Protein AF-A0A2K2DD08-F1 (afdb_monomer)

Secondary structure (DSSP, 8-state):
--EEEEE-S-TTSHHHHHHHHHHHHHH--SEEEEE---S-HHHHHTHHHHHT--EEEEEE-SSSS-EEEEEE-TT-----------

Sequence (86 aa):
MTILCWNCRGIGQPQTVQELVRLVHAQKPKIVFLSETRQRKEVVENLRWRLGLKNVITFSGEGKGGRLALFWDKGIEVHICLWGTV

Foldseek 3Di:
DDEAEDAQLACPDPVSLVVVLVVCVVVVHQKYKYFQNLDDPVVVQVSCVSSVQNDKDWDDDPDRGGIMMMGGHPPDDDDDDDDDDD

Mean predicted aligned error: 4.85 Å

Radius of gyration: 12.87 Å; Cα contacts (8 Å, |Δi|>4): 142; chains: 1; bounding box: 31×37×31 Å

InterPro domains:
  IPR036691 Endonuclease/exonuclease/phosphatase superfamily [G3DSA:3.60.10.10] (1-85)
  IPR036691 Endonuclease/exonuclease/phosphatase superfamily [SSF56219] (1-83)

Solvent-accessible surface area (backbone atoms only — not comparable to full-atom values): 5142 Å² total; per-residue (Å²): 140,47,74,45,79,42,80,53,81,39,52,79,44,71,66,57,47,51,51,51,36,50,50,40,69,73,68,60,47,50,31,40,40,37,32,31,32,65,59,59,66,68,67,60,56,58,42,28,74,71,61,71,19,76,40,69,51,74,45,76,49,88,72,82,66,40,26,36,37,41,33,26,32,85,94,57,88,82,85,86,80,84,83,84,86,131

pLDDT: mean 88.45, std 11.74, range [43.97, 97.38]

Nearest PDB structures (foldseek):
  2v0r-assembly2_B  TM=7.999E-01  e=9.347E-05  Homo sapiens
  2voa-assembly1_B  TM=7.442E-01  e=1.569E-03  Archaeoglobus fulgidus
  3w2y-assembly2_D  TM=7.009E-01  e=3.581E-03  Methanothermobacter thermautotrophicus str. Delta H
  3g0r-assembly1_A  TM=7.073E-01  e=5.796E-03  Methanothermobacter thermautotrophicus str. Delta H
  2jc5-assembly1_A  TM=7.289E-01  e=1.077E-02  Neisseria meningitidis

Structure (mmCIF, N/CA/C/O backbone):
data_AF-A0A2K2DD08-F1
#
_entry.id   AF-A0A2K2DD08-F1
#
loop_
_atom_site.group_PDB
_atom_site.id
_atom_site.type_symbol
_atom_site.label_atom_id
_atom_site.label_alt_id
_atom_site.label_comp_id
_atom_site.label_asym_id
_atom_site.label_entity_id
_atom_site.label_seq_id
_atom_site.pdbx_PDB_ins_code
_atom_site.Cartn_x
_atom_site.Cartn_y
_atom_site.Cartn_z
_atom_site.occupancy
_atom_site.B_iso_or_equiv
_atom_site.auth_seq_id
_atom_site.auth_comp_id
_atom_site.auth_asym_id
_atom_site.auth_atom_id
_atom_site.pdbx_PDB_model_num
ATOM 1 N N . MET A 1 1 ? -11.862 -8.555 8.117 1.00 74.50 1 MET A N 1
ATOM 2 C CA . MET A 1 1 ? -10.567 -8.221 7.486 1.00 74.50 1 MET A CA 1
ATOM 3 C C . MET A 1 1 ? -10.789 -8.159 5.986 1.00 74.50 1 MET A C 1
ATOM 5 O O . MET A 1 1 ? -11.339 -9.115 5.460 1.00 74.50 1 MET A O 1
ATOM 9 N N . THR A 1 2 ? -10.429 -7.069 5.313 1.00 89.56 2 THR A N 1
ATOM 10 C CA . THR A 1 2 ? -10.572 -6.938 3.853 1.00 89.56 2 THR A CA 1
ATOM 11 C C . THR A 1 2 ? -9.201 -6.809 3.198 1.00 89.56 2 THR A C 1
ATOM 13 O O . THR A 1 2 ? -8.313 -6.121 3.715 1.00 89.56 2 THR A O 1
ATOM 16 N N . ILE A 1 3 ? -9.042 -7.502 2.071 1.00 95.56 3 ILE A N 1
ATOM 17 C CA . ILE A 1 3 ? -7.834 -7.510 1.247 1.00 95.56 3 ILE A CA 1
ATOM 18 C C . ILE A 1 3 ? -8.221 -6.967 -0.126 1.00 95.56 3 ILE A C 1
ATOM 20 O O . ILE A 1 3 ? -9.188 -7.437 -0.723 1.00 95.56 3 ILE A O 1
ATOM 24 N N . LEU A 1 4 ? -7.476 -5.979 -0.615 1.00 96.69 4 LEU A N 1
ATOM 25 C CA . LEU A 1 4 ? -7.624 -5.457 -1.971 1.00 96.69 4 LEU A CA 1
ATOM 26 C C . LEU A 1 4 ? -6.500 -6.018 -2.840 1.00 96.69 4 LEU A C 1
ATOM 28 O O . LEU A 1 4 ? -5.333 -5.771 -2.552 1.00 96.69 4 LEU A O 1
ATOM 32 N N . CYS A 1 5 ? -6.842 -6.719 -3.916 1.00 96.12 5 CYS A N 1
ATOM 33 C CA . CYS A 1 5 ? -5.879 -7.195 -4.906 1.00 96.12 5 CYS A CA 1
ATOM 34 C C . CYS A 1 5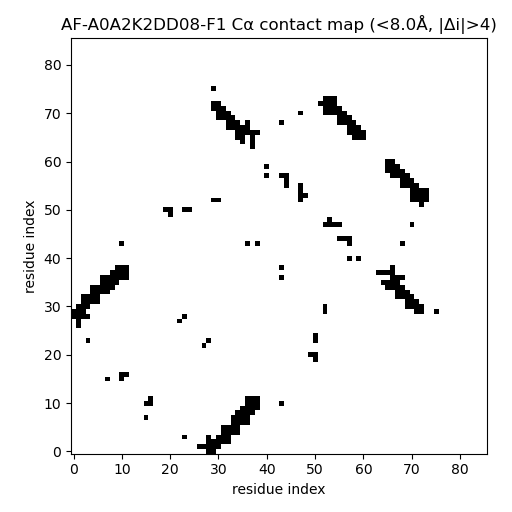 ? -6.119 -6.470 -6.229 1.00 96.12 5 CYS A C 1
ATOM 36 O O . CYS A 1 5 ? -7.226 -6.527 -6.763 1.00 96.12 5 CYS A O 1
ATOM 38 N N . TRP A 1 6 ? -5.097 -5.810 -6.771 1.00 94.69 6 TRP A N 1
ATOM 39 C CA . TRP A 1 6 ? -5.206 -5.075 -8.029 1.00 94.69 6 TRP A CA 1
ATOM 40 C C . TRP A 1 6 ? -4.012 -5.349 -8.950 1.00 94.69 6 TRP A C 1
ATOM 42 O O . TRP A 1 6 ? -2.867 -5.028 -8.644 1.00 94.69 6 TRP A O 1
ATOM 52 N N . ASN A 1 7 ? -4.294 -5.900 -10.131 1.00 92.25 7 ASN A N 1
ATOM 53 C CA . ASN A 1 7 ? -3.378 -5.832 -11.264 1.00 92.25 7 ASN A CA 1
ATOM 54 C C . ASN A 1 7 ? -3.351 -4.424 -11.889 1.00 92.25 7 A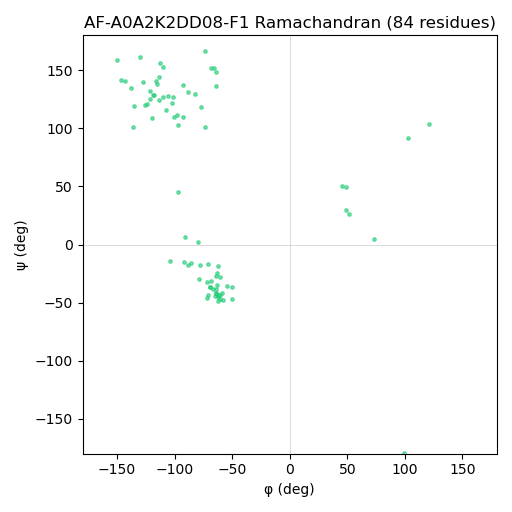SN A C 1
ATOM 56 O O . ASN A 1 7 ? -4.243 -4.064 -12.660 1.00 92.25 7 ASN A O 1
ATOM 60 N N . CYS A 1 8 ? -2.321 -3.640 -11.567 1.00 89.69 8 CYS A N 1
ATOM 61 C CA . CYS A 1 8 ? -2.198 -2.243 -11.980 1.00 89.69 8 CYS A CA 1
ATOM 62 C C . CYS A 1 8 ? -1.900 -2.073 -13.472 1.00 89.69 8 CYS A C 1
ATOM 64 O O . CYS A 1 8 ? -2.262 -1.053 -14.050 1.00 89.69 8 CYS A O 1
ATOM 66 N N . ARG A 1 9 ? -1.166 -3.019 -14.079 1.00 88.69 9 ARG A N 1
ATOM 67 C CA . ARG A 1 9 ? -0.606 -2.908 -15.445 1.00 88.69 9 ARG A CA 1
ATOM 68 C C . ARG A 1 9 ? 0.199 -1.619 -15.697 1.00 88.69 9 ARG A C 1
ATOM 70 O O . ARG A 1 9 ? 0.354 -1.186 -16.839 1.00 88.69 9 ARG A O 1
ATOM 77 N N . GLY A 1 10 ? 0.766 -1.040 -14.640 1.00 87.94 10 GLY A N 1
ATOM 78 C CA . GLY A 1 10 ? 1.496 0.226 -14.651 1.00 87.94 10 GLY A CA 1
ATOM 79 C C . GLY A 1 10 ? 0.889 1.277 -13.725 1.00 87.94 10 GLY A C 1
ATOM 80 O O . GLY A 1 10 ? -0.065 1.952 -14.082 1.00 87.94 10 GLY A O 1
ATOM 81 N N . ILE A 1 11 ? 1.509 1.499 -12.563 1.00 89.12 11 ILE A N 1
ATOM 82 C CA . ILE A 1 11 ? 1.037 2.482 -11.570 1.00 89.12 11 ILE A CA 1
ATOM 83 C C . ILE A 1 11 ? 1.636 3.891 -11.746 1.00 89.12 11 ILE A C 1
ATOM 85 O O . ILE A 1 11 ? 1.456 4.768 -10.909 1.00 89.12 11 ILE A O 1
ATOM 89 N N . GLY A 1 12 ? 2.389 4.125 -12.824 1.00 85.19 12 GLY A N 1
ATOM 90 C CA . GLY A 1 12 ? 3.096 5.395 -13.037 1.00 85.19 12 GLY A CA 1
ATOM 91 C C . GLY A 1 12 ? 2.188 6.582 -13.362 1.00 85.19 12 GLY A C 1
ATOM 92 O O . GLY A 1 12 ? 2.623 7.725 -13.260 1.00 85.19 12 GLY A O 1
ATOM 93 N N . GLN A 1 13 ? 0.940 6.330 -13.760 1.00 89.88 13 GLN A N 1
ATOM 94 C CA . GLN A 1 13 ? 0.011 7.388 -14.135 1.00 89.88 13 GLN A CA 1
ATOM 95 C C . GLN A 1 13 ? -0.649 7.999 -12.887 1.00 89.88 13 GLN A C 1
ATOM 97 O O . GLN A 1 13 ? -1.220 7.259 -12.080 1.00 89.88 13 GLN A O 1
ATOM 102 N N . PRO A 1 14 ? -0.645 9.339 -12.724 1.00 91.19 14 PRO A N 1
ATOM 103 C CA . PRO A 1 14 ? -1.255 9.999 -11.567 1.00 91.19 14 PRO A CA 1
ATOM 104 C C . PRO A 1 14 ? -2.726 9.631 -11.336 1.00 91.19 14 PRO A C 1
ATOM 106 O O . PRO A 1 14 ? -3.141 9.496 -10.184 1.00 91.19 14 PRO A O 1
ATOM 109 N N . GLN A 1 15 ? -3.487 9.423 -12.418 1.00 92.88 15 GLN A N 1
ATOM 110 C CA . GLN A 1 15 ? -4.891 9.005 -12.373 1.00 92.88 15 GLN A CA 1
ATOM 111 C C . GLN A 1 15 ? -5.050 7.624 -11.723 1.00 92.88 15 GLN A C 1
ATOM 113 O O . GLN A 1 15 ? -5.804 7.491 -10.764 1.00 92.88 15 GLN A O 1
ATOM 118 N N . THR A 1 16 ? -4.257 6.633 -12.143 1.00 92.31 16 THR A N 1
ATOM 119 C CA . THR A 1 16 ? -4.258 5.283 -11.554 1.00 92.31 16 THR A CA 1
ATOM 120 C C . THR A 1 16 ? -3.938 5.321 -10.063 1.00 92.31 16 THR A C 1
ATOM 122 O O . THR A 1 16 ? -4.585 4.652 -9.258 1.00 92.31 16 THR A O 1
ATOM 125 N N . VAL A 1 17 ? -2.969 6.149 -9.652 1.00 93.94 17 VAL A N 1
ATOM 126 C CA . VAL A 1 17 ? -2.660 6.293 -8.224 1.00 93.94 17 VAL A CA 1
ATOM 127 C C . VAL A 1 17 ? -3.817 6.955 -7.470 1.00 93.94 17 VAL A C 1
ATOM 129 O O . VAL A 1 17 ? -4.111 6.580 -6.337 1.00 93.94 17 VAL A O 1
ATOM 132 N N . GLN A 1 18 ? -4.484 7.944 -8.067 1.00 95.44 18 GLN A N 1
ATOM 133 C CA . GLN A 1 18 ? -5.643 8.588 -7.452 1.00 95.44 18 GLN A CA 1
ATOM 134 C C . GLN A 1 18 ? -6.807 7.610 -7.264 1.00 95.44 18 GLN A C 1
ATOM 136 O O . GLN A 1 18 ? -7.432 7.614 -6.204 1.00 95.44 18 GLN A O 1
ATOM 141 N N . GLU A 1 19 ? -7.075 6.756 -8.248 1.00 95.56 19 GLU A N 1
ATOM 142 C CA . GLU A 1 19 ? -8.082 5.697 -8.150 1.00 95.56 19 GLU A CA 1
ATOM 143 C C . GLU A 1 19 ? -7.740 4.691 -7.050 1.00 95.56 19 GLU A C 1
ATOM 145 O O . GLU A 1 19 ? -8.599 4.377 -6.228 1.00 95.56 19 GLU A O 1
ATOM 150 N N . LEU A 1 20 ? -6.476 4.265 -6.950 1.00 95.94 20 LEU A N 1
ATOM 151 C CA . LEU A 1 20 ? -6.018 3.398 -5.860 1.00 95.94 20 LEU A CA 1
ATOM 152 C C . LEU A 1 20 ? -6.252 4.023 -4.489 1.00 95.94 20 LEU A C 1
ATOM 154 O O . LEU A 1 20 ? -6.811 3.372 -3.609 1.00 95.94 20 LEU A O 1
ATOM 158 N N . VAL A 1 21 ? -5.884 5.291 -4.310 1.00 96.44 21 VAL A N 1
ATOM 159 C CA . VAL A 1 21 ? -6.121 5.998 -3.045 1.00 96.44 21 VAL A CA 1
ATOM 160 C C . VAL A 1 21 ? -7.617 6.073 -2.733 1.00 96.44 21 VAL A C 1
ATOM 162 O O . VAL A 1 21 ? -8.017 5.806 -1.603 1.00 96.44 21 VAL A O 1
ATOM 165 N N . ARG A 1 22 ? -8.460 6.379 -3.729 1.00 96.75 22 ARG A N 1
ATOM 166 C CA . ARG A 1 22 ? -9.921 6.414 -3.556 1.00 96.75 22 ARG A CA 1
ATOM 167 C C . ARG A 1 22 ? -10.475 5.058 -3.127 1.00 96.75 22 ARG A C 1
ATOM 169 O O . ARG A 1 22 ? -11.248 5.010 -2.173 1.00 96.75 22 ARG A O 1
ATOM 176 N N . LEU A 1 23 ? -10.063 3.970 -3.779 1.00 95.62 23 LEU A N 1
ATOM 177 C CA . LEU A 1 23 ? -10.500 2.616 -3.427 1.00 95.62 23 LEU A CA 1
ATOM 178 C C . LEU A 1 23 ? -10.069 2.233 -2.011 1.00 95.62 23 LEU A C 1
ATOM 180 O O . LEU A 1 23 ? -10.884 1.731 -1.238 1.00 95.62 23 LEU A O 1
ATOM 184 N N . VAL A 1 24 ? -8.817 2.516 -1.643 1.00 96.25 24 VAL A N 1
ATOM 185 C CA . VAL A 1 24 ? -8.306 2.229 -0.297 1.00 96.25 24 VAL A CA 1
ATOM 186 C C . VAL A 1 24 ? -9.045 3.049 0.761 1.00 96.25 24 VAL A C 1
ATOM 188 O O . VAL A 1 24 ? -9.430 2.505 1.790 1.00 96.25 24 VAL A O 1
ATOM 191 N N . HIS A 1 25 ? -9.332 4.326 0.513 1.00 95.25 25 HIS A N 1
ATOM 192 C CA . HIS A 1 25 ? -10.084 5.149 1.464 1.00 95.25 25 HIS A CA 1
ATOM 193 C C . HIS A 1 25 ? -11.555 4.728 1.591 1.00 95.25 25 HIS A C 1
ATOM 195 O O . HIS A 1 25 ? -12.104 4.771 2.693 1.00 95.25 25 HIS A O 1
ATOM 201 N N . ALA A 1 26 ? -12.187 4.305 0.492 1.00 96.00 26 ALA A N 1
ATOM 202 C CA . ALA A 1 26 ? -13.581 3.869 0.486 1.00 96.00 26 ALA A CA 1
ATOM 203 C C . ALA A 1 26 ? -13.768 2.512 1.180 1.00 96.00 26 ALA A C 1
ATOM 205 O O . ALA A 1 26 ? -14.668 2.355 1.999 1.00 96.00 26 ALA A O 1
ATOM 206 N N . GLN A 1 27 ? -12.907 1.540 0.870 1.00 95.12 27 GLN A N 1
ATOM 207 C CA . GLN A 1 27 ? -13.036 0.161 1.357 1.00 95.12 27 GLN A CA 1
ATOM 208 C C . GLN A 1 27 ? -12.273 -0.098 2.663 1.00 95.12 27 GLN A C 1
ATOM 210 O O . GLN A 1 27 ? -12.493 -1.118 3.314 1.00 95.12 27 GLN A O 1
ATOM 215 N N . LYS A 1 28 ? -11.357 0.806 3.039 1.00 95.19 28 LYS A N 1
ATOM 216 C CA . LYS A 1 28 ? -10.481 0.710 4.218 1.00 95.19 28 LYS A CA 1
ATOM 217 C C . LYS A 1 28 ? -9.830 -0.681 4.379 1.00 95.19 28 LYS A C 1
ATOM 219 O O . LYS A 1 28 ? -9.912 -1.261 5.467 1.00 95.19 28 LYS A O 1
ATOM 224 N N . PRO A 1 29 ? -9.204 -1.246 3.323 1.00 96.62 29 PRO A N 1
ATOM 225 C CA . PRO A 1 29 ? -8.565 -2.548 3.412 1.00 96.62 29 PRO A CA 1
ATOM 226 C C . PRO A 1 29 ? -7.391 -2.511 4.389 1.00 96.62 29 PRO A C 1
ATOM 228 O O . PRO A 1 29 ? -6.702 -1.501 4.524 1.00 96.62 29 PRO A O 1
ATOM 231 N N . LYS A 1 30 ? -7.146 -3.640 5.058 1.00 96.06 30 LYS A N 1
ATOM 232 C CA . LYS A 1 30 ? -5.988 -3.800 5.953 1.00 96.06 30 LYS A CA 1
ATOM 233 C C . LYS A 1 30 ? -4.747 -4.302 5.224 1.00 96.06 30 LYS A C 1
ATOM 235 O O . LYS A 1 30 ? -3.643 -4.155 5.743 1.00 96.06 30 LYS A O 1
ATOM 240 N N . ILE A 1 31 ? -4.939 -4.863 4.031 1.00 96.69 31 ILE A N 1
ATOM 241 C CA . ILE A 1 31 ? -3.890 -5.378 3.154 1.00 96.69 31 ILE A CA 1
ATOM 242 C C . ILE A 1 31 ? -4.218 -4.969 1.713 1.00 96.69 31 ILE A C 1
ATOM 244 O O . ILE A 1 31 ? -5.360 -5.115 1.271 1.00 96.69 31 ILE A O 1
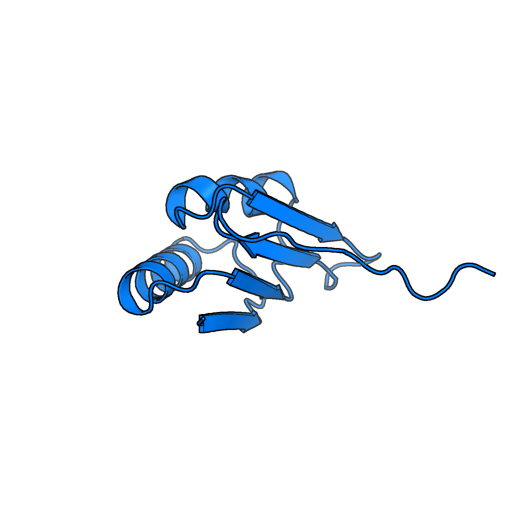ATOM 248 N N . VAL A 1 32 ? -3.224 -4.473 0.979 1.00 97.38 32 VAL A N 1
ATOM 249 C CA . VAL A 1 32 ? -3.325 -4.138 -0.447 1.00 97.38 32 VAL A CA 1
ATOM 250 C C . VAL A 1 32 ? -2.214 -4.855 -1.201 1.00 97.38 32 VAL A C 1
ATOM 252 O O . VAL A 1 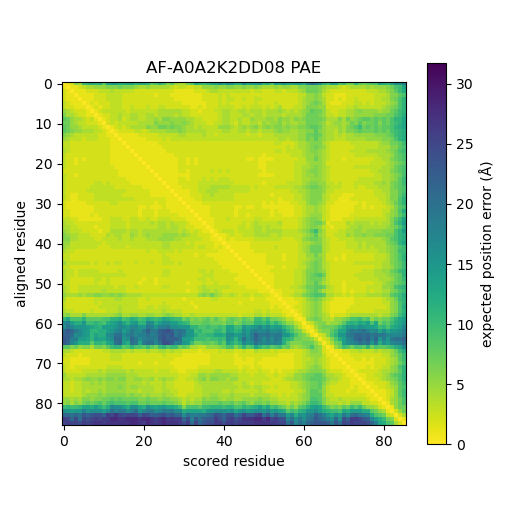32 ? -1.037 -4.622 -0.945 1.00 97.38 32 VAL A O 1
ATOM 255 N N . PHE A 1 33 ? -2.585 -5.703 -2.150 1.00 96.19 33 PHE A N 1
ATOM 256 C CA . PHE A 1 33 ? -1.679 -6.372 -3.069 1.00 96.19 33 PHE A CA 1
ATOM 257 C C . PHE A 1 33 ? -1.777 -5.739 -4.456 1.00 96.19 33 PHE A C 1
ATOM 259 O O . PHE A 1 33 ? -2.865 -5.632 -5.023 1.00 96.19 33 PHE A O 1
ATOM 266 N N . LEU A 1 34 ? -0.635 -5.346 -5.012 1.00 94.94 34 LEU A N 1
ATOM 267 C CA . LEU A 1 34 ? -0.510 -4.781 -6.347 1.00 94.94 34 LEU A CA 1
ATOM 268 C C . LEU A 1 34 ? 0.361 -5.687 -7.215 1.00 94.94 34 LEU A C 1
ATOM 270 O O . LEU A 1 34 ? 1.493 -5.999 -6.839 1.00 94.94 34 LEU A O 1
ATOM 274 N N . SER A 1 35 ? -0.128 -6.049 -8.400 1.00 92.56 35 SER A N 1
ATOM 275 C CA . SER A 1 35 ? 0.652 -6.764 -9.415 1.00 92.56 35 SER A CA 1
ATOM 276 C C . SER A 1 35 ? 0.905 -5.907 -10.652 1.00 92.56 35 SER A C 1
ATOM 278 O O . SER A 1 35 ? 0.176 -4.955 -10.929 1.00 92.56 35 SER A O 1
ATOM 280 N N . GLU A 1 36 ? 1.963 -6.240 -11.395 1.00 90.25 36 GLU A N 1
ATOM 281 C CA . GLU A 1 36 ? 2.403 -5.515 -12.593 1.00 90.25 36 GLU A CA 1
ATOM 282 C C . GLU A 1 36 ? 2.509 -3.996 -12.376 1.00 90.25 36 GLU A C 1
ATOM 284 O O . GLU A 1 36 ? 1.998 -3.192 -13.158 1.00 90.25 36 GLU A O 1
ATOM 289 N N . THR A 1 37 ? 3.184 -3.563 -11.309 1.00 89.81 37 THR A N 1
ATOM 290 C CA . THR A 1 37 ? 3.317 -2.124 -11.021 1.00 89.81 37 THR A CA 1
ATOM 291 C C . THR A 1 37 ? 4.104 -1.383 -12.108 1.00 89.81 37 THR A C 1
ATOM 293 O O . THR A 1 37 ? 3.875 -0.193 -12.318 1.00 89.81 37 THR A O 1
ATOM 296 N N . ARG A 1 38 ? 5.012 -2.082 -12.814 1.00 88.81 38 ARG A N 1
ATOM 297 C CA . ARG A 1 38 ? 5.883 -1.574 -13.902 1.00 88.81 38 ARG A CA 1
ATOM 298 C C . ARG A 1 38 ? 6.609 -0.266 -13.546 1.00 88.81 38 ARG A C 1
ATOM 300 O O . ARG A 1 38 ? 6.913 0.539 -14.419 1.00 88.81 38 ARG A O 1
ATOM 307 N N . GLN A 1 39 ? 6.905 -0.065 -12.264 1.00 88.19 39 GLN A N 1
ATOM 308 C CA . GLN A 1 39 ? 7.563 1.127 -11.721 1.00 88.19 39 GLN A CA 1
ATOM 309 C C . GLN A 1 39 ? 8.740 0.744 -10.831 1.00 88.19 39 GLN A C 1
ATOM 311 O O . GLN A 1 39 ? 8.845 -0.401 -10.401 1.00 88.19 39 GLN A O 1
ATOM 316 N N . ARG A 1 40 ? 9.651 1.687 -10.574 1.00 87.94 40 ARG A N 1
ATOM 317 C CA . ARG A 1 40 ? 10.784 1.437 -9.673 1.00 87.94 40 ARG A CA 1
ATOM 318 C C . ARG A 1 40 ? 10.297 1.210 -8.241 1.00 87.94 40 ARG A C 1
ATOM 320 O O . ARG A 1 40 ? 9.253 1.738 -7.852 1.00 87.94 40 ARG A O 1
ATOM 327 N N . LYS A 1 41 ? 11.066 0.441 -7.469 1.00 88.81 41 LYS A N 1
ATOM 328 C CA . LYS A 1 41 ? 10.760 0.089 -6.076 1.00 88.81 41 LYS A CA 1
ATOM 329 C C . LYS A 1 41 ? 10.422 1.326 -5.244 1.00 88.81 41 LYS A C 1
ATOM 331 O O . LYS A 1 41 ? 9.381 1.358 -4.600 1.00 88.81 41 LYS A O 1
ATOM 336 N N . GLU A 1 42 ? 11.227 2.374 -5.360 1.00 90.06 42 GLU A N 1
ATOM 337 C CA . GLU A 1 42 ? 11.112 3.599 -4.564 1.00 90.06 42 GLU A CA 1
ATOM 338 C C . GLU A 1 42 ? 9.796 4.337 -4.848 1.00 90.06 42 GLU A C 1
ATOM 340 O O . GLU A 1 42 ? 9.145 4.853 -3.940 1.00 90.06 42 GLU A O 1
ATOM 345 N N . VAL A 1 43 ? 9.365 4.352 -6.116 1.00 90.19 43 VAL A N 1
ATOM 346 C CA . VAL A 1 43 ? 8.098 4.971 -6.535 1.00 90.19 43 VAL A CA 1
ATOM 347 C C . VAL A 1 43 ? 6.915 4.234 -5.914 1.00 90.19 43 VAL A C 1
ATOM 349 O O . VAL A 1 43 ? 5.988 4.865 -5.409 1.00 90.19 43 VAL A O 1
ATOM 352 N N . VAL A 1 44 ? 6.954 2.902 -5.933 1.00 92.50 44 VAL A N 1
ATOM 353 C CA . VAL A 1 44 ? 5.878 2.065 -5.399 1.00 92.50 44 VAL A CA 1
ATOM 354 C C . VAL A 1 44 ? 5.843 2.132 -3.873 1.00 92.50 44 VAL A C 1
ATOM 356 O O . VAL A 1 44 ? 4.774 2.316 -3.300 1.00 92.50 44 VAL A O 1
ATOM 359 N N . GLU A 1 45 ? 6.989 2.063 -3.199 1.00 93.62 45 GLU A N 1
ATOM 360 C CA . GLU A 1 45 ? 7.062 2.134 -1.735 1.00 93.62 45 GLU A CA 1
ATOM 361 C C . GLU A 1 45 ? 6.572 3.473 -1.188 1.00 93.62 45 GLU A C 1
ATOM 363 O O . GLU A 1 45 ? 5.891 3.502 -0.163 1.00 93.62 45 GLU A O 1
ATOM 368 N N . ASN A 1 46 ? 6.816 4.577 -1.900 1.00 93.44 46 ASN A N 1
ATOM 369 C CA . ASN A 1 46 ? 6.304 5.894 -1.521 1.00 93.44 46 ASN A CA 1
ATOM 370 C C . ASN A 1 46 ? 4.769 5.984 -1.516 1.00 93.44 46 ASN A C 1
ATOM 372 O O . ASN A 1 46 ? 4.214 6.858 -0.843 1.00 93.44 46 ASN A O 1
ATOM 376 N N . LEU A 1 47 ? 4.057 5.068 -2.185 1.00 93.88 47 LEU A N 1
ATOM 377 C CA . LEU A 1 47 ? 2.593 5.013 -2.126 1.00 93.88 47 LEU A CA 1
ATOM 378 C C . LEU A 1 47 ? 2.077 4.722 -0.716 1.00 93.88 47 LEU A C 1
ATOM 380 O O . LEU A 1 47 ? 0.975 5.157 -0.391 1.00 93.88 47 LEU A O 1
ATOM 384 N N . ARG A 1 48 ? 2.873 4.083 0.150 1.00 94.56 48 ARG A N 1
ATOM 385 C CA . ARG A 1 48 ? 2.499 3.757 1.537 1.00 94.56 48 ARG A CA 1
ATOM 386 C C . ARG A 1 48 ? 1.937 4.957 2.308 1.00 94.56 48 ARG A C 1
ATOM 388 O O . ARG A 1 48 ? 0.970 4.827 3.053 1.00 94.56 48 ARG A O 1
ATOM 395 N N . TRP A 1 49 ? 2.489 6.148 2.060 1.00 94.12 49 TRP A N 1
ATOM 396 C CA . TRP A 1 49 ? 2.059 7.398 2.690 1.00 94.12 49 TRP A CA 1
ATOM 397 C C . TRP A 1 49 ? 0.677 7.844 2.225 1.00 94.12 49 TRP A C 1
ATOM 399 O O . TRP A 1 49 ? -0.107 8.356 3.016 1.00 94.12 49 TRP A O 1
ATOM 409 N N . ARG A 1 50 ? 0.366 7.616 0.946 1.00 94.31 50 ARG A N 1
ATOM 410 C CA . ARG A 1 50 ? -0.926 7.957 0.345 1.00 94.31 50 ARG A CA 1
ATOM 411 C C . ARG A 1 50 ? -2.013 6.939 0.680 1.00 94.31 50 ARG A C 1
ATOM 413 O O . ARG A 1 50 ? -3.176 7.311 0.714 1.00 94.31 50 ARG A O 1
ATOM 420 N N . LEU A 1 51 ? -1.640 5.675 0.890 1.00 95.06 51 LEU A N 1
ATOM 421 C CA . LEU A 1 51 ? -2.572 4.596 1.234 1.00 95.06 51 LEU A CA 1
ATOM 422 C C . LEU A 1 51 ? -2.857 4.509 2.741 1.00 95.06 51 LEU A C 1
ATOM 424 O O . LEU A 1 51 ? -3.795 3.829 3.142 1.00 95.06 51 LEU A O 1
ATOM 428 N N . GLY A 1 52 ? -2.033 5.138 3.586 1.00 94.31 52 GLY A N 1
ATOM 429 C CA . GLY A 1 52 ? -2.127 5.019 5.047 1.00 94.31 52 GLY A CA 1
ATOM 430 C C . GLY A 1 52 ? -1.656 3.666 5.604 1.00 94.31 52 GLY A C 1
ATOM 431 O O . GLY A 1 52 ? -1.729 3.434 6.810 1.00 94.31 52 GLY A O 1
ATOM 432 N N . LEU A 1 53 ? -1.134 2.785 4.748 1.00 95.19 53 LEU A N 1
ATOM 433 C CA . LEU A 1 53 ? -0.605 1.467 5.096 1.00 95.19 53 LEU A CA 1
ATOM 434 C C . LEU A 1 53 ? 0.911 1.578 5.231 1.00 95.19 53 LEU A C 1
ATOM 436 O O . LEU A 1 53 ? 1.613 1.686 4.232 1.00 95.19 53 LEU A O 1
ATOM 440 N N . LYS A 1 54 ? 1.415 1.621 6.467 1.00 92.00 54 LYS A N 1
ATOM 441 C CA . LYS A 1 54 ? 2.818 1.973 6.760 1.00 92.00 54 LYS A CA 1
ATOM 442 C C . LYS A 1 54 ? 3.821 0.924 6.292 1.00 92.00 54 LYS A C 1
ATOM 444 O O . LYS A 1 54 ? 4.954 1.275 5.956 1.00 92.00 54 LYS A O 1
ATOM 449 N N . ASN A 1 55 ? 3.412 -0.337 6.295 1.00 95.69 55 ASN A N 1
ATOM 450 C CA . ASN A 1 55 ? 4.283 -1.435 5.933 1.00 95.69 55 ASN A CA 1
ATOM 451 C C . ASN A 1 55 ? 4.131 -1.733 4.445 1.00 95.69 55 ASN A C 1
ATOM 453 O O . ASN A 1 55 ? 3.017 -1.733 3.919 1.00 95.69 55 ASN A O 1
ATOM 457 N N . VAL A 1 56 ? 5.255 -1.970 3.775 1.00 95.31 56 VAL A N 1
ATOM 458 C CA . VAL A 1 56 ? 5.297 -2.331 2.362 1.00 95.31 56 VAL A CA 1
ATOM 459 C C . VAL A 1 56 ? 6.454 -3.284 2.112 1.00 95.31 56 VAL A C 1
ATOM 461 O O . VAL A 1 56 ? 7.537 -3.108 2.669 1.00 95.31 56 VAL A O 1
ATOM 464 N N . ILE A 1 57 ? 6.234 -4.264 1.245 1.00 93.19 57 ILE A N 1
ATOM 465 C CA . ILE A 1 57 ? 7.302 -5.013 0.601 1.00 93.19 57 ILE A CA 1
ATOM 466 C C . ILE A 1 57 ? 7.081 -4.998 -0.902 1.00 93.19 57 ILE A C 1
ATOM 468 O O . ILE A 1 57 ? 5.956 -5.113 -1.388 1.00 93.19 57 ILE A O 1
ATOM 472 N N . THR A 1 58 ? 8.169 -4.842 -1.639 1.00 91.75 58 THR A N 1
ATOM 473 C CA . THR A 1 58 ? 8.181 -4.893 -3.094 1.00 91.75 58 THR A CA 1
ATOM 474 C C . THR A 1 58 ? 9.020 -6.071 -3.553 1.00 91.75 58 THR A C 1
ATOM 476 O O . THR A 1 58 ? 10.069 -6.369 -2.981 1.00 91.75 58 THR A O 1
ATOM 479 N N . PHE A 1 59 ? 8.556 -6.742 -4.600 1.00 87.62 59 PHE A N 1
ATOM 480 C CA . PHE A 1 59 ? 9.284 -7.822 -5.249 1.00 87.62 59 PHE A CA 1
ATOM 481 C C . PHE A 1 59 ? 9.494 -7.458 -6.714 1.00 87.62 59 PHE A C 1
ATOM 483 O O . PHE A 1 59 ? 8.554 -7.032 -7.388 1.00 87.62 59 PHE A O 1
ATOM 490 N N . SER A 1 60 ? 10.724 -7.607 -7.201 1.00 79.31 60 SER A N 1
ATOM 491 C CA . SER A 1 60 ? 11.065 -7.404 -8.606 1.00 79.31 60 SER A CA 1
ATOM 492 C C . SER A 1 60 ? 11.627 -8.708 -9.152 1.00 79.31 60 SER A C 1
ATOM 494 O O . SER A 1 60 ? 12.736 -9.087 -8.799 1.00 79.31 60 SER A O 1
ATOM 496 N N . GLY A 1 61 ? 10.865 -9.381 -10.011 1.00 69.56 61 GLY A N 1
ATOM 497 C CA . GLY A 1 61 ? 11.385 -10.454 -10.852 1.00 69.56 61 GLY A CA 1
ATOM 498 C C . GLY A 1 61 ? 12.251 -9.905 -11.990 1.00 69.56 61 GLY A C 1
ATOM 499 O O . GLY A 1 61 ? 12.237 -8.700 -12.276 1.00 69.56 61 GLY A O 1
ATOM 500 N N . GLU A 1 62 ? 12.990 -10.792 -12.651 1.00 64.38 62 GLU A N 1
ATOM 501 C CA . GLU A 1 62 ? 13.727 -10.465 -13.872 1.00 64.38 62 GLU A CA 1
ATOM 502 C C . GLU A 1 62 ? 12.753 -10.088 -15.009 1.00 64.38 62 GLU A C 1
ATOM 504 O O . GLU A 1 62 ? 11.711 -10.716 -15.206 1.00 64.38 62 GLU A O 1
ATOM 509 N N . GLY A 1 63 ? 13.062 -9.021 -15.756 1.00 62.12 63 GLY A N 1
ATOM 510 C CA . GLY A 1 63 ? 12.257 -8.546 -16.890 1.00 62.12 63 GLY A CA 1
ATOM 511 C C . GLY A 1 63 ? 11.303 -7.369 -16.606 1.00 62.12 63 GLY A C 1
ATOM 512 O O . GLY A 1 63 ? 11.240 -6.801 -15.516 1.00 62.12 63 GLY A O 1
ATOM 513 N N . LYS A 1 64 ? 10.562 -6.935 -17.641 1.00 56.09 64 LYS A N 1
ATOM 514 C CA . LYS A 1 64 ? 9.732 -5.706 -17.615 1.00 56.09 64 LYS A CA 1
ATOM 515 C C . LYS A 1 64 ? 8.387 -5.855 -16.875 1.00 56.09 64 LYS A C 1
ATOM 517 O O . LYS A 1 64 ? 7.790 -4.840 -16.519 1.00 56.09 64 LYS A O 1
ATOM 522 N N . GLY A 1 65 ? 7.907 -7.083 -16.650 1.00 54.81 65 GLY A N 1
ATOM 523 C CA . GLY A 1 65 ? 6.544 -7.362 -16.161 1.00 54.81 65 GLY A CA 1
ATOM 524 C C . GLY A 1 65 ? 6.409 -7.754 -14.683 1.00 54.81 65 GLY A C 1
ATOM 525 O O . GLY A 1 65 ? 5.308 -7.712 -14.146 1.00 54.81 65 GLY A O 1
ATOM 526 N N . GLY A 1 66 ? 7.498 -8.100 -13.995 1.00 60.81 66 GLY A N 1
ATOM 527 C CA . GLY A 1 66 ? 7.442 -8.837 -12.725 1.00 60.81 66 GLY A CA 1
ATOM 528 C C . GLY A 1 66 ? 7.529 -7.998 -11.454 1.00 60.81 66 GLY A C 1
ATOM 529 O O . GLY A 1 66 ? 8.294 -8.357 -10.567 1.00 60.81 66 GLY A O 1
ATOM 530 N N . ARG A 1 67 ? 6.812 -6.872 -11.343 1.00 84.56 67 ARG A N 1
ATOM 531 C CA . ARG A 1 67 ? 6.860 -6.058 -10.113 1.00 84.56 67 ARG A CA 1
ATOM 532 C C . ARG A 1 67 ? 5.585 -6.164 -9.301 1.00 84.56 67 ARG A C 1
ATOM 534 O O . ARG A 1 67 ? 4.522 -5.743 -9.759 1.00 84.56 67 ARG A O 1
ATOM 541 N N . LEU A 1 68 ? 5.731 -6.717 -8.104 1.00 92.31 68 LEU A N 1
ATOM 542 C CA . LEU A 1 68 ? 4.675 -6.881 -7.116 1.00 92.31 68 LEU A CA 1
ATOM 543 C C . LEU A 1 68 ? 4.927 -5.947 -5.935 1.00 92.31 68 LEU A C 1
ATOM 545 O O . LEU A 1 68 ? 6.073 -5.610 -5.627 1.00 92.31 68 LEU A O 1
ATOM 549 N N . ALA A 1 69 ? 3.856 -5.562 -5.255 1.00 94.25 69 ALA A N 1
ATOM 550 C CA . ALA A 1 69 ? 3.938 -4.883 -3.976 1.00 94.25 69 ALA A CA 1
ATOM 551 C C . ALA A 1 69 ? 2.817 -5.335 -3.049 1.00 94.25 69 ALA A C 1
ATOM 553 O O . ALA A 1 69 ? 1.678 -5.502 -3.476 1.00 94.25 69 ALA A O 1
ATOM 554 N N . LEU A 1 70 ? 3.142 -5.500 -1.776 1.00 95.88 70 LEU A N 1
ATOM 555 C CA . LEU A 1 70 ? 2.186 -5.789 -0.722 1.00 95.88 70 LEU A CA 1
ATOM 556 C C . LEU A 1 70 ? 2.295 -4.685 0.322 1.00 95.88 70 LEU A C 1
ATOM 558 O O . LEU A 1 70 ? 3.385 -4.433 0.825 1.00 95.88 70 LEU A O 1
ATOM 562 N N . PHE A 1 71 ? 1.179 -4.042 0.640 1.00 96.81 71 PHE A N 1
ATOM 563 C CA . PHE A 1 71 ? 1.055 -3.041 1.692 1.00 96.81 71 PHE A CA 1
ATOM 564 C C . PHE A 1 71 ? 0.153 -3.578 2.790 1.00 96.81 71 PHE A C 1
ATOM 566 O O . PHE A 1 71 ? -0.835 -4.253 2.498 1.00 96.81 71 PHE A O 1
ATOM 573 N N . TRP A 1 72 ? 0.449 -3.247 4.042 1.00 97.06 72 TRP A N 1
ATOM 574 C CA . TRP A 1 72 ? -0.405 -3.634 5.158 1.00 97.06 72 TRP A CA 1
ATOM 575 C C . TRP A 1 72 ? -0.362 -2.638 6.315 1.00 97.06 72 TRP A C 1
ATOM 577 O O . TRP A 1 72 ? 0.543 -1.808 6.458 1.00 97.06 72 TRP A O 1
ATOM 587 N N . ASP A 1 73 ? -1.416 -2.698 7.121 1.00 95.12 73 ASP A N 1
ATOM 588 C CA . ASP A 1 73 ? -1.583 -1.908 8.333 1.00 95.12 73 ASP A CA 1
ATOM 589 C C . ASP A 1 73 ? -0.580 -2.352 9.415 1.00 95.12 73 ASP A C 1
ATOM 591 O O . ASP A 1 73 ? -0.163 -3.509 9.459 1.00 95.12 73 ASP A O 1
ATOM 595 N N . LYS A 1 74 ? -0.198 -1.439 10.317 1.00 92.25 74 LYS A N 1
ATOM 596 C CA . LYS A 1 74 ? 0.745 -1.728 11.411 1.00 92.25 74 LYS A CA 1
ATOM 597 C C . LYS A 1 74 ? 0.235 -2.8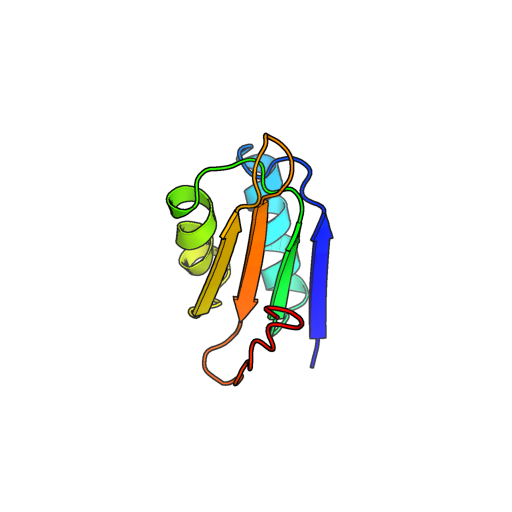28 12.354 1.00 92.25 74 LYS A C 1
ATOM 599 O O . LYS A 1 74 ? 1.049 -3.505 12.969 1.00 92.25 74 LYS A O 1
ATOM 604 N N . GLY A 1 75 ? -1.081 -2.991 12.480 1.00 92.38 75 GLY A N 1
ATOM 605 C CA . GLY A 1 75 ? -1.696 -4.022 13.317 1.00 92.38 75 GLY A CA 1
ATOM 606 C C . GLY A 1 75 ? -1.728 -5.421 12.697 1.00 92.38 75 GLY A C 1
ATOM 607 O O . GLY A 1 75 ? -2.302 -6.314 13.309 1.00 92.38 75 GLY A O 1
ATOM 608 N N . ILE A 1 76 ? -1.177 -5.613 11.493 1.00 93.88 76 ILE A N 1
ATOM 609 C CA . ILE A 1 76 ? -1.142 -6.907 10.806 1.00 93.88 76 IL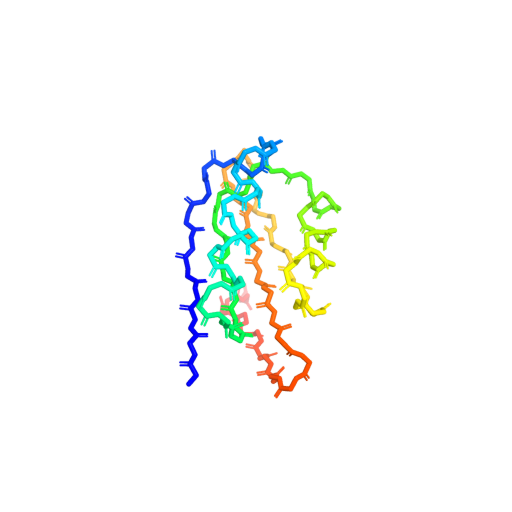E A CA 1
ATOM 610 C C . ILE A 1 76 ? 0.289 -7.438 10.775 1.00 93.88 76 ILE A C 1
ATOM 612 O O . ILE A 1 76 ? 1.205 -6.766 10.296 1.00 93.88 76 ILE A O 1
ATOM 616 N N . GLU A 1 77 ? 0.460 -8.668 11.244 1.00 93.75 77 GLU A N 1
ATOM 617 C CA . GLU A 1 77 ? 1.685 -9.437 11.063 1.00 93.75 77 GLU A CA 1
ATOM 618 C C . GLU A 1 77 ? 1.605 -10.220 9.748 1.00 93.75 77 GLU A C 1
ATOM 620 O O . GLU A 1 77 ? 0.592 -10.851 9.443 1.00 93.75 77 GLU A O 1
ATOM 625 N N . VAL A 1 78 ? 2.658 -10.133 8.936 1.00 92.44 78 VAL A N 1
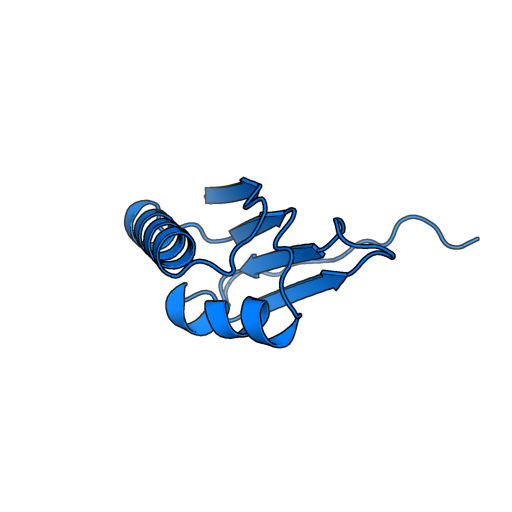ATOM 626 C CA . VAL A 1 78 ? 2.751 -10.808 7.638 1.00 92.44 78 VAL A CA 1
ATOM 627 C C . VAL A 1 78 ? 4.008 -11.663 7.637 1.00 92.44 78 VAL A C 1
ATOM 629 O O . VAL A 1 78 ? 5.112 -11.138 7.770 1.00 92.44 78 VAL A O 1
ATOM 632 N N . HIS A 1 79 ? 3.840 -12.968 7.429 1.00 91.75 79 HIS A N 1
ATOM 633 C CA . HIS A 1 79 ? 4.946 -13.900 7.228 1.00 91.75 79 HIS A CA 1
ATOM 634 C C . HIS A 1 79 ? 5.093 -14.208 5.742 1.00 91.75 79 HIS A C 1
ATOM 636 O O . HIS A 1 79 ? 4.134 -14.595 5.074 1.00 91.75 79 HIS A O 1
ATOM 642 N N . ILE A 1 80 ? 6.305 -14.035 5.224 1.00 85.69 80 ILE A N 1
ATOM 643 C CA . ILE A 1 80 ? 6.635 -14.371 3.842 1.00 85.69 80 ILE A CA 1
ATOM 644 C C . ILE A 1 80 ? 7.283 -15.746 3.849 1.00 85.69 80 ILE A C 1
ATOM 646 O O . ILE A 1 80 ? 8.397 -15.912 4.340 1.00 85.69 80 ILE A O 1
ATOM 650 N N . CYS A 1 81 ? 6.583 -16.729 3.295 1.00 85.69 81 CYS A N 1
ATOM 651 C CA . CYS A 1 81 ? 7.122 -18.066 3.099 1.00 85.69 81 CYS A CA 1
ATOM 652 C C . CYS A 1 81 ? 7.728 -18.151 1.699 1.00 85.69 81 CYS A C 1
ATOM 654 O O . CYS A 1 81 ? 7.007 -18.135 0.700 1.00 85.69 81 CYS A O 1
ATOM 656 N N . LEU A 1 82 ? 9.055 -18.233 1.627 1.00 78.31 82 LEU A N 1
ATOM 657 C CA . LEU A 1 82 ? 9.745 -18.611 0.400 1.00 78.31 82 LEU A CA 1
ATOM 658 C C . LEU A 1 82 ? 9.620 -20.127 0.248 1.00 78.31 82 LEU A C 1
ATOM 660 O O . LEU A 1 82 ? 10.082 -20.877 1.105 1.00 78.31 82 LEU A O 1
ATOM 664 N N . TRP A 1 83 ? 8.985 -20.575 -0.829 1.00 69.38 83 TRP A N 1
ATOM 665 C CA . TRP A 1 83 ? 8.961 -21.986 -1.196 1.00 69.38 83 TRP A CA 1
ATOM 666 C C . TRP A 1 83 ? 9.992 -22.204 -2.307 1.00 69.38 83 TRP A C 1
ATOM 668 O O . TRP A 1 83 ? 9.791 -21.734 -3.423 1.00 69.38 83 TRP A O 1
ATOM 678 N N . GLY A 1 84 ? 11.087 -22.902 -1.986 1.00 61.28 84 GLY A N 1
ATOM 679 C CA . GLY A 1 84 ? 12.060 -23.403 -2.963 1.00 61.28 84 GLY A CA 1
ATOM 680 C C . GLY A 1 84 ? 13.368 -22.615 -3.084 1.00 61.28 84 GLY A C 1
ATOM 681 O O . GLY A 1 84 ? 13.502 -21.748 -3.940 1.00 61.28 84 GLY A O 1
ATOM 682 N N . THR A 1 85 ? 14.368 -23.035 -2.311 1.00 48.47 85 THR A N 1
ATOM 683 C CA . THR A 1 85 ? 15.746 -23.188 -2.80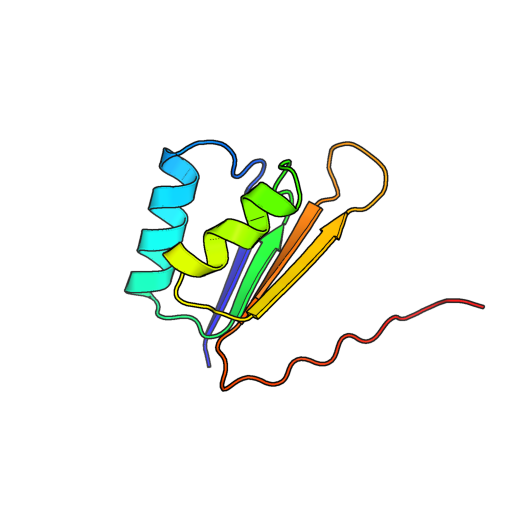0 1.00 48.47 85 THR A CA 1
ATOM 684 C C . THR A 1 85 ? 16.256 -24.517 -2.252 1.00 48.47 85 THR A C 1
ATOM 686 O O . THR A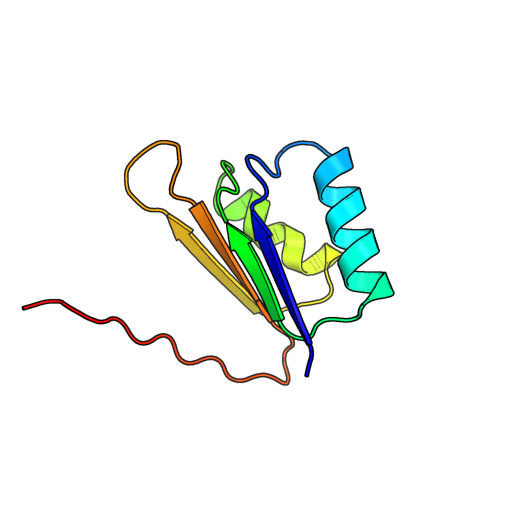 1 85 ? 16.558 -24.632 -1.065 1.00 48.47 85 THR A O 1
ATOM 689 N N . VAL A 1 86 ? 16.247 -25.534 -3.114 1.00 43.97 86 VAL A N 1
ATOM 690 C CA . VAL A 1 86 ? 17.223 -26.631 -3.066 1.00 43.97 86 VAL A CA 1
ATOM 691 C C . VAL A 1 86 ? 18.426 -26.220 -3.896 1.00 43.97 86 VAL A C 1
ATOM 693 O O . VAL A 1 86 ? 18.203 -25.515 -4.908 1.00 43.97 86 VAL A O 1
#

Organism: Brachypodium distachyon (NCBI:txid15368)